Protein AF-A0A1I3Q097-F1 (afdb_monomer)

InterPro domains:
  IPR019545 DM13 domain [PF10517] (40-132)
  IPR019545 DM13 domain [PS51549] (34-133)

Organism: NCBI:txid390807

Nearest PDB structures (foldseek):
  4n3u-assembly1_A  TM=6.110E-01  e=4.330E-02  Candida albicans SC5314
  5kbm-assembly1_A  TM=6.119E-01  e=7.289E-02  Candida albicans SC5314

Structure (mmCIF, N/CA/C/O backbone):
data_AF-A0A1I3Q097-F1
#
_entry.id   AF-A0A1I3Q097-F1
#
loop_
_atom_site.group_PDB
_atom_site.id
_atom_site.type_symbol
_atom_site.label_atom_id
_atom_site.label_alt_id
_atom_site.label_comp_id
_atom_site.label_asym_id
_atom_site.label_entity_id
_atom_site.label_seq_id
_atom_site.pdbx_PDB_ins_code
_atom_site.Cartn_x
_atom_site.Cartn_y
_atom_site.Cartn_z
_atom_site.occupancy
_atom_site.B_iso_or_equiv
_atom_site.auth_seq_id
_atom_site.auth_comp_id
_atom_site.auth_asym_id
_atom_site.auth_atom_id
_atom_site.pdbx_PDB_model_num
ATOM 1 N N . MET A 1 1 ? -79.772 -47.573 -6.334 1.00 46.62 1 MET A N 1
ATOM 2 C CA . MET A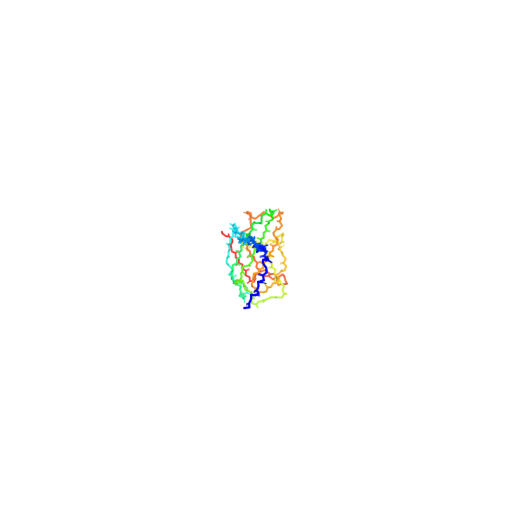 1 1 ? -78.713 -48.246 -5.559 1.00 46.62 1 MET A CA 1
ATOM 3 C C . MET A 1 1 ? -77.944 -47.164 -4.830 1.00 46.62 1 MET A C 1
ATOM 5 O O . MET A 1 1 ? -77.356 -46.309 -5.474 1.00 46.62 1 MET A O 1
ATOM 9 N N . ASN A 1 2 ? -78.108 -47.123 -3.513 1.00 45.91 2 ASN A N 1
ATOM 10 C CA . ASN A 1 2 ? -77.515 -46.141 -2.618 1.00 45.91 2 ASN A CA 1
ATOM 11 C C . ASN A 1 2 ? -76.115 -46.643 -2.249 1.00 45.91 2 ASN A C 1
ATOM 13 O O . ASN A 1 2 ? -76.014 -47.773 -1.774 1.00 45.91 2 ASN A O 1
ATOM 17 N N . ILE A 1 3 ? -75.063 -45.845 -2.429 1.00 54.41 3 ILE A N 1
ATOM 18 C CA . ILE A 1 3 ? -73.822 -46.070 -1.680 1.00 54.41 3 ILE A CA 1
ATOM 19 C C . ILE A 1 3 ? -73.231 -44.731 -1.262 1.00 54.41 3 ILE A C 1
ATOM 21 O O . ILE A 1 3 ? -72.786 -43.915 -2.062 1.00 54.41 3 ILE A O 1
ATOM 25 N N . ASN A 1 4 ? -73.353 -44.549 0.043 1.00 44.75 4 ASN A N 1
ATOM 26 C CA . ASN A 1 4 ? -72.855 -43.500 0.898 1.00 44.75 4 ASN A CA 1
ATOM 27 C C . ASN A 1 4 ? -71.369 -43.791 1.166 1.00 44.75 4 ASN A C 1
ATOM 29 O O . ASN A 1 4 ? -71.038 -44.943 1.448 1.00 44.75 4 ASN A O 1
ATOM 33 N N . PHE A 1 5 ? -70.500 -42.782 1.127 1.00 50.22 5 PHE A N 1
ATOM 34 C CA . PHE A 1 5 ? -69.157 -42.883 1.703 1.00 50.22 5 PHE A CA 1
ATOM 35 C C . PHE A 1 5 ? -68.926 -41.721 2.674 1.00 50.22 5 PHE A C 1
ATOM 37 O O . PHE A 1 5 ? -69.282 -40.585 2.353 1.00 50.22 5 PHE A O 1
ATOM 44 N N . PRO A 1 6 ? -68.389 -42.000 3.875 1.00 50.81 6 PRO A N 1
ATOM 45 C CA . PRO A 1 6 ? -68.363 -41.053 4.971 1.00 50.81 6 PRO A CA 1
ATOM 46 C C . PRO A 1 6 ? -67.148 -40.118 4.917 1.00 50.81 6 PRO A C 1
ATOM 48 O O . PRO A 1 6 ? -66.077 -40.456 4.425 1.00 50.81 6 PRO A O 1
ATOM 51 N N . THR A 1 7 ? -67.398 -38.932 5.463 1.00 52.81 7 THR A N 1
ATOM 52 C CA . THR A 1 7 ? -66.534 -38.011 6.214 1.00 52.81 7 THR A CA 1
ATOM 53 C C . THR A 1 7 ? -65.041 -38.316 6.395 1.00 52.81 7 THR A C 1
ATOM 55 O O . THR A 1 7 ? -64.658 -39.409 6.806 1.00 52.81 7 THR A O 1
ATOM 58 N N . SER A 1 8 ? -64.289 -37.207 6.347 1.00 54.31 8 SER A N 1
ATOM 59 C CA . SER A 1 8 ? -63.079 -36.884 7.125 1.00 54.31 8 SER A CA 1
ATOM 60 C C . SER A 1 8 ? -61.751 -36.995 6.387 1.00 54.31 8 SER A C 1
ATOM 62 O O . SER A 1 8 ? -61.178 -38.068 6.317 1.00 54.31 8 SER A O 1
ATOM 64 N N . PHE A 1 9 ? -61.197 -35.840 6.006 1.00 49.56 9 PHE A N 1
ATOM 65 C CA . PHE A 1 9 ? -59.796 -35.517 6.291 1.00 49.56 9 PHE A CA 1
ATOM 66 C C . PHE A 1 9 ? -59.691 -34.034 6.657 1.00 49.56 9 PHE A C 1
ATOM 68 O O . PHE A 1 9 ? -60.034 -33.145 5.880 1.00 49.56 9 PHE A O 1
ATOM 75 N N . ALA A 1 10 ? -59.292 -33.800 7.903 1.00 50.72 10 ALA A N 1
ATOM 76 C CA . ALA A 1 10 ? -59.074 -32.494 8.490 1.00 50.72 10 ALA A CA 1
ATOM 77 C C . ALA A 1 10 ? -57.698 -31.934 8.091 1.00 50.72 10 ALA A C 1
ATOM 79 O O . ALA A 1 10 ? -56.715 -32.665 8.039 1.00 50.72 10 ALA A O 1
ATOM 80 N N . ILE A 1 11 ? -57.696 -30.629 7.813 1.00 56.81 11 ILE A N 1
ATOM 81 C CA . ILE A 1 11 ? -56.750 -29.578 8.225 1.00 56.81 11 ILE A CA 1
ATOM 82 C C . ILE A 1 11 ? -55.307 -30.016 8.522 1.00 56.81 11 ILE A C 1
ATOM 84 O O . ILE A 1 11 ? -55.038 -30.723 9.489 1.00 56.81 11 ILE A O 1
ATOM 88 N N . GLY A 1 12 ? -54.366 -29.421 7.785 1.00 47.31 12 GLY A N 1
ATOM 89 C CA . GLY A 1 12 ? -52.961 -29.394 8.186 1.00 47.31 12 GLY A CA 1
ATOM 90 C C . GLY A 1 12 ? -52.016 -28.714 7.198 1.00 47.31 12 GLY A C 1
ATOM 91 O O . GLY A 1 12 ? -50.921 -29.219 6.987 1.00 47.31 12 GLY A O 1
ATOM 92 N N . ILE A 1 13 ? -52.405 -27.601 6.560 1.00 59.00 13 ILE A N 1
ATOM 93 C CA . ILE A 1 13 ? -51.430 -26.787 5.816 1.00 59.00 13 ILE A CA 1
ATOM 94 C C . ILE A 1 13 ? -50.689 -25.923 6.839 1.00 59.00 13 ILE A C 1
ATOM 96 O O . ILE A 1 13 ? -51.097 -24.807 7.151 1.00 59.00 13 ILE A O 1
ATOM 100 N N . SER A 1 14 ? -49.601 -26.459 7.385 1.00 53.91 14 SER A N 1
ATOM 101 C CA . SER A 1 14 ? -48.608 -25.660 8.097 1.00 53.91 14 SER A CA 1
ATOM 102 C C . SER A 1 14 ? -47.831 -24.844 7.069 1.00 53.91 14 SER A C 1
ATOM 104 O O . SER A 1 14 ? -46.853 -25.320 6.496 1.00 53.91 14 SER A O 1
ATOM 106 N N . VAL A 1 15 ? -48.269 -23.610 6.810 1.00 55.16 15 VAL A N 1
ATOM 107 C CA . VAL A 1 15 ? -47.430 -22.622 6.123 1.00 55.16 15 VAL A CA 1
ATOM 108 C C . VAL A 1 15 ? -46.394 -22.148 7.138 1.00 55.16 15 VAL A C 1
ATOM 110 O O . VAL A 1 15 ? -46.639 -21.230 7.916 1.00 55.16 15 VAL A O 1
ATOM 113 N N . ALA A 1 16 ? -45.241 -22.814 7.176 1.00 58.34 16 ALA A N 1
ATOM 114 C CA . ALA A 1 16 ? -44.075 -22.271 7.854 1.00 58.34 16 ALA A CA 1
ATOM 115 C C . ALA A 1 16 ? -43.598 -21.057 7.045 1.00 58.34 16 ALA A C 1
ATOM 117 O O . ALA A 1 16 ? -42.967 -21.193 5.999 1.00 58.34 16 ALA A O 1
ATOM 118 N N . PHE A 1 17 ? -43.958 -19.862 7.508 1.00 53.66 17 PHE A N 1
ATOM 119 C CA . PHE A 1 17 ? -43.425 -18.608 6.996 1.00 53.66 17 PHE A CA 1
ATOM 120 C C . PHE A 1 17 ? -41.965 -18.519 7.456 1.00 53.66 17 PHE A C 1
ATOM 122 O O . PHE A 1 17 ? -41.675 -18.111 8.579 1.00 53.66 17 PHE A O 1
ATOM 129 N N . VAL A 1 18 ? -41.035 -18.990 6.624 1.00 60.22 18 VAL A N 1
ATOM 130 C CA . VAL A 1 18 ? -39.605 -18.789 6.866 1.00 60.22 18 VAL A CA 1
ATOM 131 C C . VAL A 1 18 ? -39.339 -17.304 6.647 1.00 60.22 18 VAL A C 1
ATOM 133 O O . VAL A 1 18 ? -39.354 -16.819 5.518 1.00 60.22 18 VAL A O 1
ATOM 136 N N . ALA A 1 19 ? -39.156 -16.567 7.740 1.00 60.91 19 ALA A N 1
ATOM 137 C CA . ALA A 1 19 ? -38.698 -15.190 7.691 1.00 60.91 19 ALA A CA 1
ATOM 138 C C . ALA A 1 19 ? -37.287 -15.175 7.086 1.00 60.91 19 ALA A C 1
ATOM 140 O O . ALA A 1 19 ? -36.310 -15.518 7.750 1.00 60.91 19 ALA A O 1
ATOM 141 N N . ALA A 1 20 ? -37.183 -14.805 5.811 1.00 61.06 20 ALA A N 1
ATOM 142 C CA . ALA A 1 20 ? -35.917 -14.426 5.211 1.00 61.06 20 ALA A CA 1
ATOM 143 C C . ALA A 1 20 ? -35.471 -13.118 5.877 1.00 61.06 20 ALA A C 1
ATOM 145 O O . ALA A 1 20 ? -35.934 -12.035 5.519 1.00 61.06 20 ALA A O 1
ATOM 146 N N . ALA A 1 21 ? -34.615 -13.218 6.894 1.00 59.75 21 ALA A N 1
ATOM 147 C CA . ALA A 1 21 ? -33.889 -12.065 7.396 1.00 59.75 21 ALA A CA 1
ATOM 148 C C . ALA A 1 21 ? -32.997 -11.570 6.252 1.00 59.75 21 ALA A C 1
ATOM 150 O O . ALA A 1 21 ? -32.033 -12.233 5.871 1.00 59.75 21 ALA A O 1
ATOM 151 N N . ALA A 1 22 ? -33.369 -10.438 5.659 1.00 58.03 22 ALA A N 1
ATOM 152 C CA . ALA A 1 22 ? -32.530 -9.738 4.709 1.00 58.03 22 ALA A CA 1
ATOM 153 C C . ALA A 1 22 ? -31.212 -9.387 5.414 1.00 58.03 22 ALA A C 1
ATOM 155 O O . ALA A 1 22 ? -31.172 -8.505 6.272 1.00 58.03 22 ALA A O 1
ATOM 156 N N . LEU A 1 23 ? -30.142 -10.103 5.067 1.00 59.53 23 LEU A N 1
ATOM 157 C CA . LEU A 1 23 ? -28.771 -9.664 5.287 1.00 59.53 23 LEU A CA 1
ATOM 158 C C . LEU A 1 23 ? -28.574 -8.435 4.398 1.00 59.53 23 LEU A C 1
ATOM 160 O O . LEU A 1 23 ? -28.165 -8.543 3.245 1.00 59.53 23 LEU A O 1
ATOM 164 N N . LEU A 1 24 ? -28.961 -7.267 4.906 1.00 58.28 24 LEU A N 1
ATOM 165 C CA . LEU A 1 24 ? -28.518 -6.012 4.320 1.00 58.28 24 LEU A CA 1
ATOM 166 C C . LEU A 1 24 ? -26.984 -6.030 4.363 1.00 58.28 24 LEU A C 1
ATOM 168 O O . LEU A 1 24 ? -26.433 -6.429 5.395 1.00 58.28 24 LEU A O 1
ATOM 172 N N . PRO A 1 25 ? -26.279 -5.630 3.290 1.00 50.22 25 PRO A N 1
ATOM 173 C CA . PRO A 1 25 ? -24.856 -5.384 3.418 1.00 50.22 25 PRO A CA 1
ATOM 174 C C . PRO A 1 25 ? -24.713 -4.330 4.513 1.00 50.22 25 PRO A C 1
ATOM 176 O O . PRO A 1 25 ? -25.275 -3.237 4.403 1.00 50.22 25 PRO A O 1
ATOM 179 N N . ALA A 1 26 ? -24.031 -4.689 5.604 1.00 58.09 26 ALA A N 1
ATOM 180 C CA . ALA A 1 26 ? -23.524 -3.697 6.531 1.00 58.09 26 ALA A CA 1
ATOM 181 C C . ALA A 1 26 ? -22.766 -2.707 5.655 1.00 58.09 26 ALA A C 1
ATOM 183 O O . ALA A 1 26 ? -21.837 -3.097 4.947 1.00 58.09 26 ALA A O 1
ATOM 184 N N . GLN A 1 27 ? -23.263 -1.477 5.602 1.00 49.50 27 GLN A N 1
ATOM 185 C CA . GLN A 1 27 ? -22.632 -0.412 4.853 1.00 49.50 27 GLN A CA 1
ATOM 186 C C . GLN A 1 27 ? -21.316 -0.183 5.583 1.00 49.50 27 GLN A C 1
ATOM 188 O O . GLN A 1 27 ? -21.280 0.456 6.630 1.00 49.50 27 GLN A O 1
ATOM 193 N N . ALA A 1 28 ? -20.266 -0.854 5.117 1.00 53.84 28 ALA A N 1
ATOM 194 C CA . ALA A 1 28 ? -18.910 -0.558 5.503 1.00 53.84 28 ALA A CA 1
ATOM 195 C C . ALA A 1 28 ? -18.711 0.903 5.115 1.00 53.84 28 ALA A C 1
ATOM 197 O O . ALA A 1 28 ? -18.622 1.233 3.934 1.00 53.84 28 ALA A O 1
ATOM 198 N N . HIS A 1 29 ? -18.788 1.786 6.103 1.00 50.84 29 HIS A N 1
ATOM 199 C CA . HIS A 1 29 ? -18.423 3.170 5.905 1.00 50.84 29 HIS A CA 1
ATOM 200 C C . HIS A 1 29 ? -16.908 3.159 5.721 1.00 50.84 29 HIS A C 1
ATOM 202 O O . HIS A 1 29 ? -16.176 2.813 6.650 1.00 50.84 29 HIS A O 1
ATOM 208 N N . ALA A 1 30 ? -16.466 3.418 4.491 1.00 62.59 30 ALA A N 1
ATOM 209 C CA . ALA A 1 30 ? -15.086 3.786 4.247 1.00 62.59 30 ALA A CA 1
ATOM 210 C C . ALA A 1 30 ? -14.866 5.128 4.949 1.00 62.59 30 ALA A C 1
ATOM 212 O O . ALA A 1 30 ? -15.606 6.079 4.687 1.00 62.59 30 ALA A O 1
ATOM 213 N N . ASP A 1 31 ? -13.936 5.164 5.897 1.00 78.75 31 ASP A N 1
ATOM 214 C CA . ASP A 1 31 ? -13.588 6.397 6.602 1.00 78.75 31 ASP A CA 1
ATOM 215 C C . ASP A 1 31 ? -12.673 7.273 5.744 1.00 78.75 31 ASP A C 1
ATOM 217 O O . ASP A 1 31 ? -12.788 8.492 5.790 1.00 78.75 31 ASP A O 1
ATOM 221 N N . GLU A 1 32 ? -11.814 6.640 4.945 1.00 92.88 32 GLU A N 1
ATOM 222 C CA . GLU A 1 32 ? -10.855 7.273 4.040 1.00 92.88 32 GLU A CA 1
ATOM 223 C C . GLU A 1 32 ? -10.712 6.396 2.789 1.00 92.88 32 GLU A C 1
ATOM 225 O O . GLU A 1 32 ? -10.834 5.164 2.869 1.00 92.88 32 GLU A O 1
ATOM 230 N N . SER A 1 33 ? -10.484 7.005 1.624 1.00 96.69 33 SER A N 1
ATOM 231 C CA . SER A 1 33 ? -10.339 6.263 0.364 1.00 96.69 33 SER A CA 1
ATOM 232 C C . SER A 1 33 ? -9.403 6.928 -0.641 1.00 96.69 33 SER A C 1
ATOM 234 O O . SER A 1 33 ? -9.172 8.134 -0.596 1.00 96.69 33 SER A O 1
ATOM 236 N N . GLY A 1 34 ? -8.887 6.130 -1.574 1.00 98.00 34 GLY A N 1
ATOM 237 C CA . GLY A 1 34 ? -7.944 6.560 -2.599 1.00 98.00 34 GLY A CA 1
ATOM 238 C C . GLY A 1 34 ? -8.066 5.757 -3.890 1.00 98.00 34 GLY A C 1
ATOM 23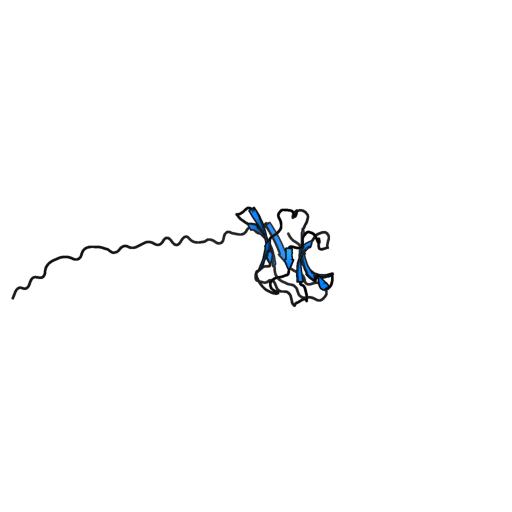9 O O . GLY A 1 34 ? -8.796 4.769 -3.981 1.00 98.00 34 GLY A O 1
ATOM 240 N N . THR A 1 35 ? -7.343 6.187 -4.921 1.00 98.50 35 THR A N 1
ATOM 241 C CA . THR A 1 35 ? -7.229 5.476 -6.203 1.00 98.50 35 THR A CA 1
ATOM 242 C C . THR A 1 35 ? -5.761 5.344 -6.567 1.00 98.50 35 THR A C 1
ATOM 244 O O . THR A 1 35 ? -5.018 6.321 -6.496 1.00 98.50 35 THR A O 1
ATOM 247 N N . PHE A 1 36 ? -5.344 4.145 -6.969 1.00 98.81 36 PHE A N 1
ATOM 248 C CA . PHE A 1 36 ? -3.947 3.895 -7.290 1.00 98.81 36 PHE A CA 1
ATOM 249 C C . PHE A 1 36 ? -3.500 4.595 -8.568 1.00 98.81 36 PHE A C 1
ATOM 251 O O . PHE A 1 36 ? -4.177 4.570 -9.598 1.00 98.81 36 PHE A O 1
ATOM 258 N N . THR A 1 37 ? -2.289 5.135 -8.494 1.00 98.69 37 THR A N 1
ATOM 259 C CA . THR A 1 37 ? -1.468 5.541 -9.629 1.00 98.69 37 THR A CA 1
ATOM 260 C C . THR A 1 37 ? -0.247 4.625 -9.698 1.00 98.69 37 THR A C 1
ATOM 262 O O . THR A 1 37 ? 0.393 4.356 -8.681 1.00 98.69 37 THR A O 1
ATOM 265 N N . GLY A 1 38 ? 0.077 4.128 -10.893 1.00 98.56 38 GLY A N 1
ATOM 266 C CA . GLY A 1 38 ? 1.272 3.315 -11.129 1.00 98.56 38 GLY A CA 1
ATOM 267 C C . GLY A 1 38 ? 2.576 4.089 -10.911 1.00 98.56 38 GLY A C 1
ATOM 268 O O . GLY A 1 38 ? 2.632 5.305 -11.106 1.00 98.56 38 GLY A O 1
ATOM 269 N N . ALA A 1 39 ? 3.632 3.380 -10.519 1.00 98.38 39 ALA A N 1
ATOM 270 C CA . ALA A 1 39 ? 4.956 3.937 -10.260 1.00 98.38 39 ALA A CA 1
ATOM 271 C C . ALA A 1 39 ? 6.059 2.981 -10.743 1.00 98.38 39 ALA A C 1
ATOM 273 O O . ALA A 1 39 ? 5.809 1.807 -10.988 1.00 98.38 39 ALA A O 1
ATOM 274 N N . SER A 1 40 ? 7.287 3.489 -10.895 1.00 97.88 40 SER A N 1
ATOM 275 C CA . SER A 1 40 ? 8.475 2.691 -11.261 1.00 97.88 40 SER A CA 1
ATOM 276 C C . SER A 1 40 ? 8.287 1.797 -12.499 1.00 97.88 40 SER A C 1
ATOM 278 O O . SER A 1 40 ? 8.695 0.641 -12.495 1.00 97.88 40 SER A O 1
ATOM 280 N N . ASP A 1 41 ? 7.657 2.335 -13.550 1.00 97.62 41 ASP A N 1
ATOM 281 C CA . ASP A 1 41 ? 7.319 1.631 -14.800 1.00 97.62 41 ASP A CA 1
ATOM 282 C C . ASP A 1 41 ? 6.320 0.460 -14.654 1.00 97.62 41 ASP A C 1
ATOM 284 O O . ASP A 1 41 ? 6.181 -0.346 -15.575 1.00 97.62 41 ASP A O 1
ATOM 288 N N . HIS A 1 42 ? 5.572 0.408 -13.547 1.00 98.25 42 HIS A N 1
ATOM 289 C CA . HIS A 1 42 ? 4.473 -0.533 -13.326 1.00 98.25 42 HIS A CA 1
ATOM 290 C C . HIS A 1 42 ? 3.096 0.117 -13.478 1.00 98.25 42 HIS A C 1
ATOM 292 O O . HIS A 1 42 ? 2.869 1.281 -13.131 1.00 98.25 42 HIS A O 1
ATOM 298 N N . VAL A 1 43 ? 2.143 -0.672 -13.967 1.00 98.62 43 VAL A N 1
ATOM 299 C CA . VAL A 1 43 ? 0.723 -0.327 -13.998 1.00 98.62 43 VAL A CA 1
ATOM 300 C C . VAL A 1 43 ? 0.051 -0.860 -12.738 1.00 98.62 43 VAL A C 1
ATOM 302 O O . VAL A 1 43 ? -0.115 -2.068 -12.571 1.00 98.62 43 VAL A O 1
ATOM 305 N N . THR A 1 44 ? -0.399 0.069 -11.895 1.00 98.75 44 THR A N 1
ATOM 306 C CA . THR A 1 44 ? -1.271 -0.203 -10.747 1.00 98.75 44 THR A CA 1
ATOM 307 C C . THR A 1 44 ? -2.517 0.671 -10.856 1.00 98.75 44 THR A C 1
ATOM 309 O O . THR A 1 44 ? -2.405 1.870 -11.114 1.00 98.75 44 THR A O 1
ATOM 312 N N . THR A 1 45 ? -3.701 0.080 -10.705 1.00 98.81 45 THR A N 1
ATOM 313 C CA . THR A 1 45 ? -5.000 0.761 -10.859 1.00 98.81 45 THR A CA 1
ATOM 314 C C . THR A 1 45 ? -6.027 0.250 -9.846 1.00 98.81 45 THR A C 1
ATOM 316 O O . THR A 1 45 ? -5.786 -0.751 -9.170 1.00 98.81 45 THR A O 1
ATOM 319 N N . GLY A 1 46 ? -7.176 0.927 -9.771 1.00 98.62 46 GLY A N 1
ATOM 320 C CA . GLY A 1 46 ? -8.309 0.578 -8.910 1.00 98.62 46 GLY A CA 1
ATOM 321 C C . GLY A 1 46 ? -8.326 1.335 -7.584 1.00 98.62 46 GLY A C 1
ATOM 322 O O . GLY A 1 46 ? -7.456 2.171 -7.318 1.00 98.62 46 GLY A O 1
ATOM 323 N N . GLY A 1 47 ? -9.354 1.073 -6.780 1.00 98.38 47 GLY A N 1
ATOM 324 C CA . GLY A 1 47 ? -9.591 1.769 -5.517 1.00 98.38 47 GLY A CA 1
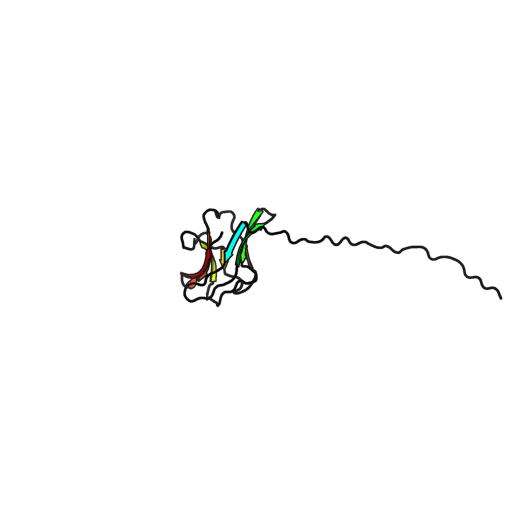ATOM 325 C C . GLY A 1 47 ? -8.957 1.110 -4.291 1.00 98.38 47 GLY A C 1
ATOM 326 O O . GLY A 1 47 ? -8.639 -0.084 -4.276 1.00 98.38 47 GLY A O 1
ATOM 327 N N . VAL A 1 48 ? -8.797 1.907 -3.237 1.00 98.62 48 VAL A N 1
ATOM 328 C CA . VAL A 1 48 ? -8.479 1.449 -1.881 1.00 98.62 48 VAL A CA 1
ATOM 329 C C . VAL A 1 48 ? -9.302 2.225 -0.861 1.00 98.62 48 VAL A C 1
ATOM 331 O O . VAL A 1 48 ? -9.566 3.413 -1.037 1.00 98.62 48 VAL A O 1
ATOM 334 N N . SER A 1 49 ? -9.703 1.565 0.222 1.00 97.69 49 SER A N 1
ATOM 335 C CA . SER A 1 49 ? -10.446 2.183 1.316 1.00 97.69 49 SER A CA 1
ATOM 336 C C . SER A 1 49 ? -10.028 1.664 2.688 1.00 97.69 49 SER A C 1
ATOM 338 O O . SER A 1 49 ? -9.643 0.506 2.850 1.00 97.69 49 SER A O 1
ATOM 340 N N . ILE A 1 50 ? -10.144 2.522 3.699 1.00 97.00 50 ILE A N 1
ATOM 341 C CA . ILE A 1 50 ? -10.037 2.152 5.109 1.00 97.00 50 ILE A CA 1
ATOM 342 C C . ILE A 1 50 ? -11.441 1.942 5.667 1.00 97.00 50 ILE A C 1
ATOM 344 O O . ILE A 1 50 ? -12.275 2.843 5.652 1.00 97.00 50 ILE A O 1
ATOM 348 N N . VAL A 1 51 ? -11.706 0.749 6.194 1.00 95.88 51 VAL A N 1
ATOM 349 C CA . VAL A 1 51 ? -13.017 0.337 6.701 1.00 95.88 51 VAL A CA 1
ATOM 350 C C . VAL A 1 51 ? -12.927 -0.033 8.176 1.00 95.88 51 VAL A C 1
ATOM 352 O O . VAL A 1 51 ? -12.210 -0.963 8.560 1.00 95.88 51 VAL A O 1
ATOM 355 N N . LYS A 1 52 ? -13.738 0.620 9.014 1.00 93.44 52 LYS A N 1
ATOM 356 C CA . LYS A 1 52 ? -13.969 0.179 10.396 1.00 93.44 52 LYS A CA 1
ATOM 357 C C . LYS A 1 52 ? -14.964 -0.973 10.440 1.00 93.44 52 LYS A C 1
ATOM 359 O O . LYS A 1 52 ? -16.065 -0.919 9.894 1.00 93.44 52 LYS A O 1
ATOM 364 N N . THR A 1 53 ? -14.588 -2.027 11.149 1.00 91.94 53 THR A N 1
ATOM 365 C CA . THR A 1 53 ? -15.439 -3.197 11.364 1.00 91.94 53 THR A CA 1
ATOM 366 C C . THR A 1 53 ? -16.372 -2.983 12.563 1.00 91.94 53 THR A C 1
ATOM 368 O O . THR A 1 53 ? -15.993 -2.322 13.534 1.00 91.94 53 THR A O 1
ATOM 371 N N . PRO A 1 54 ? -17.558 -3.619 12.587 1.00 89.12 54 PRO A N 1
ATOM 372 C CA . PRO A 1 54 ? -18.458 -3.567 13.745 1.00 89.12 54 PRO A CA 1
ATOM 373 C C . PRO A 1 54 ? -17.849 -4.118 15.044 1.00 89.12 54 PRO A C 1
ATOM 375 O O . PRO A 1 54 ? -18.322 -3.801 16.131 1.00 89.12 54 PRO A O 1
ATOM 378 N N . ALA A 1 55 ? -16.809 -4.952 14.938 1.00 89.81 55 ALA A N 1
ATOM 379 C CA . ALA A 1 55 ? -16.077 -5.510 16.072 1.00 89.81 55 ALA A CA 1
ATOM 380 C C . ALA A 1 55 ? -14.981 -4.568 16.617 1.00 89.81 55 ALA A C 1
ATOM 382 O O . ALA A 1 55 ? -14.286 -4.937 17.561 1.00 89.81 55 ALA A O 1
ATOM 383 N N . GLY A 1 56 ? -14.814 -3.373 16.037 1.00 89.62 56 GLY A N 1
ATOM 384 C CA . GLY A 1 56 ? -13.838 -2.369 16.471 1.00 89.62 56 GLY A CA 1
ATOM 385 C C . GLY A 1 56 ? -12.436 -2.515 15.869 1.00 89.62 56 GLY A C 1
ATOM 386 O O . GLY A 1 56 ? -11.543 -1.772 16.256 1.00 89.62 56 GLY A O 1
ATOM 387 N N . GLY A 1 57 ? -12.227 -3.452 14.940 1.00 94.06 57 GLY A N 1
ATOM 388 C CA . GLY A 1 57 ? -10.999 -3.536 14.140 1.00 94.06 57 GLY A CA 1
ATOM 389 C C . GLY A 1 57 ? -11.060 -2.669 12.881 1.00 94.06 57 GLY A C 1
ATOM 390 O O . GLY A 1 57 ? -12.152 -2.282 12.461 1.00 94.06 57 GLY A O 1
ATOM 391 N N . THR A 1 58 ? -9.910 -2.445 12.250 1.00 96.44 58 THR A N 1
ATOM 392 C CA . THR A 1 58 ? -9.786 -1.679 11.003 1.00 96.44 58 THR A CA 1
ATOM 393 C C . THR A 1 58 ? -9.207 -2.554 9.896 1.00 96.44 58 THR A C 1
ATOM 395 O O . THR A 1 58 ? -8.304 -3.358 10.138 1.00 96.44 58 THR A O 1
ATOM 398 N N . LEU A 1 59 ? -9.743 -2.406 8.688 1.00 97.62 59 LEU A N 1
ATOM 399 C CA . LEU A 1 59 ? -9.271 -3.075 7.483 1.00 97.62 59 LEU A CA 1
ATOM 400 C C . LEU A 1 59 ? -8.862 -2.041 6.439 1.00 97.62 59 LEU A C 1
ATOM 402 O O . LEU A 1 59 ? -9.559 -1.048 6.262 1.00 97.62 59 LEU A O 1
ATOM 406 N N . LEU A 1 60 ? -7.786 -2.322 5.714 1.00 98.12 60 LEU A N 1
ATOM 407 C CA . LEU A 1 60 ? -7.503 -1.704 4.426 1.00 98.12 60 LEU A CA 1
ATOM 408 C C . LEU A 1 60 ? -8.022 -2.643 3.344 1.00 98.12 60 LEU A C 1
ATOM 410 O O . LEU A 1 60 ? -7.667 -3.821 3.321 1.00 98.12 60 LEU A O 1
ATOM 414 N N . VAL A 1 61 ? -8.884 -2.146 2.471 1.00 98.44 61 VAL A N 1
ATOM 415 C CA . VAL A 1 61 ? -9.552 -2.923 1.430 1.00 98.44 61 VAL A CA 1
ATOM 416 C C . VAL A 1 61 ? -9.112 -2.392 0.077 1.00 98.44 61 VAL A C 1
ATOM 418 O O . VAL A 1 61 ? -9.333 -1.223 -0.214 1.00 98.44 61 VAL A O 1
ATOM 421 N N . LEU A 1 62 ? -8.500 -3.243 -0.744 1.00 98.75 62 LEU A N 1
ATOM 422 C CA . LEU A 1 62 ? -8.325 -2.964 -2.169 1.00 98.75 62 LEU A CA 1
ATOM 423 C C . LEU A 1 62 ? -9.620 -3.358 -2.878 1.00 98.75 62 LEU A C 1
ATOM 425 O O . LEU A 1 62 ? -10.142 -4.450 -2.627 1.00 98.75 62 LEU A O 1
ATOM 429 N N . ASP A 1 63 ? -10.132 -2.483 -3.734 1.00 98.38 63 ASP A N 1
ATOM 430 C CA . ASP A 1 63 ? -11.446 -2.632 -4.351 1.00 98.38 63 ASP A CA 1
ATOM 431 C C . ASP A 1 63 ? -11.478 -3.727 -5.429 1.00 98.38 63 ASP A C 1
ATOM 433 O O . ASP A 1 63 ? -10.467 -4.289 -5.853 1.00 98.38 63 ASP A O 1
ATOM 437 N N . ALA A 1 64 ? -12.684 -4.073 -5.882 1.00 98.38 64 ALA A N 1
ATOM 438 C CA . ALA A 1 64 ? -12.885 -5.139 -6.864 1.00 98.38 64 ALA A CA 1
ATOM 439 C C . ALA A 1 64 ? -12.229 -4.864 -8.231 1.00 98.38 64 ALA A C 1
ATOM 441 O O . ALA A 1 64 ? -12.024 -5.804 -8.998 1.00 98.38 64 ALA A O 1
ATOM 442 N N . ASP A 1 65 ? -11.924 -3.603 -8.534 1.00 98.44 65 ASP A N 1
ATOM 443 C CA . ASP A 1 65 ? -11.241 -3.154 -9.746 1.00 98.44 65 ASP A CA 1
ATOM 444 C C . ASP A 1 65 ? -9.723 -2.986 -9.566 1.00 98.44 65 ASP A C 1
ATOM 446 O O . ASP A 1 65 ? -9.047 -2.587 -10.514 1.00 98.44 65 ASP A O 1
ATOM 450 N N . PHE A 1 66 ? -9.176 -3.322 -8.390 1.00 98.81 66 PHE A N 1
ATOM 451 C CA . PHE A 1 66 ? -7.736 -3.316 -8.156 1.00 98.81 66 PHE A CA 1
ATOM 452 C C . PHE A 1 66 ? -7.000 -4.204 -9.164 1.00 98.81 66 PHE A C 1
ATOM 454 O O . PHE A 1 66 ? -7.408 -5.342 -9.425 1.00 98.81 66 PHE A O 1
ATOM 461 N N . SER A 1 67 ? -5.885 -3.703 -9.695 1.00 98.81 67 SER A N 1
ATOM 462 C CA . SER A 1 67 ? -5.004 -4.452 -10.589 1.00 98.81 67 SER A CA 1
ATOM 463 C C . SER A 1 67 ? -3.560 -3.970 -10.483 1.00 98.81 67 SER A C 1
ATOM 465 O O . SER A 1 67 ? -3.312 -2.765 -10.456 1.00 98.81 67 SER A O 1
ATOM 467 N N . LEU A 1 68 ? -2.629 -4.923 -10.479 1.00 98.88 68 LEU A N 1
ATOM 468 C CA . LEU A 1 68 ? -1.185 -4.758 -10.614 1.00 98.88 68 LEU A CA 1
ATOM 469 C C . LEU A 1 68 ? -0.694 -5.653 -11.764 1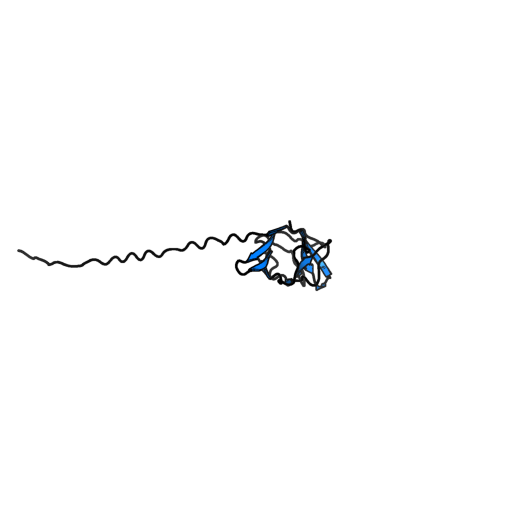.00 98.88 68 LEU A C 1
ATOM 471 O O . LEU A 1 68 ? -1.068 -6.826 -11.851 1.00 98.88 68 LEU A O 1
ATOM 475 N N . ASP A 1 69 ? 0.179 -5.128 -12.621 1.00 98.56 69 ASP A N 1
AT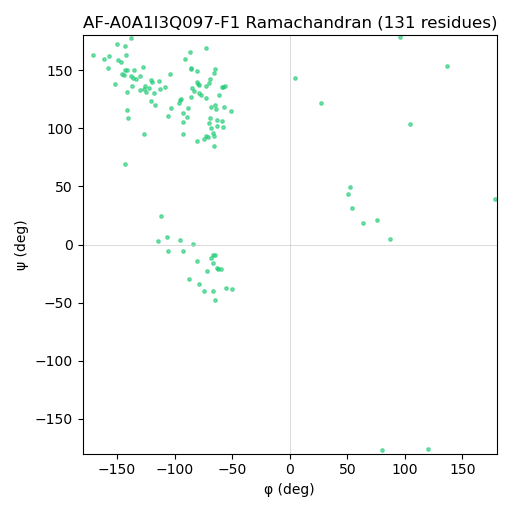OM 476 C CA . ASP A 1 69 ? 0.746 -5.860 -13.763 1.00 98.56 69 ASP A CA 1
ATOM 477 C C . ASP A 1 69 ? 1.766 -6.958 -13.392 1.00 98.56 69 ASP A C 1
ATOM 479 O O . ASP A 1 69 ? 1.932 -7.923 -14.142 1.00 98.56 69 ASP A O 1
ATOM 483 N N . GLY A 1 70 ? 2.389 -6.863 -12.217 1.00 98.06 70 GLY A N 1
ATOM 484 C CA . GLY A 1 70 ? 3.137 -7.934 -11.558 1.00 98.06 70 GLY A CA 1
ATOM 485 C C . GLY A 1 70 ? 4.468 -7.476 -10.963 1.00 98.06 70 GLY A C 1
ATOM 486 O O . GLY A 1 70 ? 5.092 -6.540 -11.444 1.00 98.06 70 GLY A O 1
ATOM 487 N N . ALA A 1 71 ? 4.935 -8.173 -9.926 1.00 97.62 71 ALA A N 1
ATOM 488 C CA . ALA A 1 71 ? 6.251 -7.968 -9.318 1.00 97.62 71 ALA A CA 1
ATOM 489 C C . ALA A 1 71 ? 6.710 -9.237 -8.573 1.00 97.62 71 ALA A C 1
ATOM 491 O O . ALA A 1 71 ? 5.866 -10.087 -8.275 1.00 97.62 71 ALA A O 1
ATOM 492 N N . PRO A 1 72 ? 8.012 -9.392 -8.259 1.00 97.88 72 PRO A N 1
ATOM 493 C CA . PRO A 1 72 ? 8.505 -10.566 -7.535 1.00 97.88 72 PRO A CA 1
ATOM 494 C C . PRO A 1 72 ? 8.014 -10.675 -6.089 1.00 97.88 72 PRO A C 1
ATOM 496 O O . PRO A 1 72 ? 7.692 -11.778 -5.656 1.00 97.88 72 PRO A O 1
ATOM 499 N N . ASP A 1 73 ? 7.951 -9.553 -5.363 1.00 98.38 73 ASP A N 1
ATOM 500 C CA . ASP A 1 73 ? 7.531 -9.521 -3.954 1.00 98.38 73 ASP A CA 1
ATOM 501 C C . ASP A 1 73 ? 6.705 -8.260 -3.618 1.00 98.38 73 ASP A C 1
ATOM 503 O O . ASP A 1 73 ? 7.195 -7.344 -2.952 1.00 98.38 73 ASP A O 1
ATOM 507 N N . PRO A 1 74 ? 5.471 -8.144 -4.149 1.00 98.62 74 PRO A N 1
ATOM 508 C CA . PRO A 1 74 ? 4.586 -7.022 -3.863 1.00 98.62 74 PRO A CA 1
ATOM 509 C C . PRO A 1 74 ? 4.005 -7.099 -2.443 1.00 98.62 74 PRO A C 1
ATOM 511 O O . PRO A 1 74 ? 3.512 -8.139 -2.004 1.00 98.62 74 PRO A O 1
ATOM 514 N N . ARG A 1 75 ? 3.989 -5.963 -1.749 1.00 98.75 75 ARG A N 1
ATOM 515 C CA . ARG A 1 75 ? 3.517 -5.764 -0.374 1.00 98.75 75 ARG A CA 1
ATOM 516 C C . ARG A 1 75 ? 2.509 -4.624 -0.322 1.00 98.75 75 ARG A C 1
ATOM 518 O O . ARG A 1 75 ? 2.580 -3.707 -1.136 1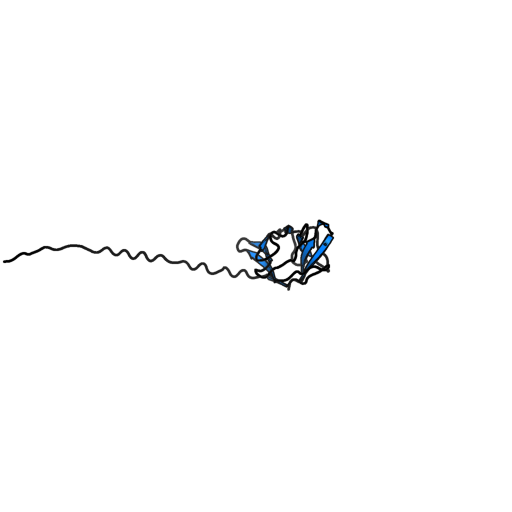.00 98.75 75 ARG A O 1
ATOM 525 N N . VAL A 1 76 ? 1.604 -4.664 0.649 1.00 98.81 76 VAL A N 1
ATOM 526 C CA . VAL A 1 76 ? 0.701 -3.549 0.957 1.00 98.81 76 VAL A CA 1
ATOM 527 C C . VAL A 1 76 ? 1.218 -2.851 2.203 1.00 98.81 76 VAL A C 1
ATOM 529 O O . VAL A 1 76 ? 1.292 -3.462 3.267 1.00 98.81 76 VAL A O 1
ATOM 532 N N . ILE A 1 77 ? 1.585 -1.581 2.075 1.00 98.62 77 ILE A N 1
ATOM 533 C CA . ILE A 1 77 ? 2.219 -0.813 3.148 1.00 98.62 77 ILE A CA 1
ATOM 534 C C . ILE A 1 77 ? 1.619 0.588 3.212 1.00 98.62 77 ILE A C 1
ATOM 536 O O . ILE A 1 77 ? 1.380 1.215 2.182 1.00 98.62 77 ILE A O 1
ATOM 540 N N . LEU A 1 78 ? 1.339 1.064 4.422 1.00 98.44 78 LEU A N 1
ATOM 541 C CA . LEU A 1 78 ? 0.917 2.446 4.636 1.00 98.44 78 LEU A CA 1
ATOM 542 C C . LEU A 1 78 ? 2.136 3.371 4.647 1.00 98.44 78 LEU A C 1
ATOM 544 O O . LEU A 1 78 ? 3.233 2.983 5.058 1.00 98.44 78 LEU A O 1
ATOM 548 N N . GLY A 1 79 ? 1.936 4.603 4.206 1.00 97.94 79 GLY A N 1
ATOM 549 C CA . GLY A 1 79 ? 2.970 5.615 4.092 1.00 97.94 79 GLY A CA 1
ATOM 550 C C . GLY A 1 79 ? 2.504 6.983 4.560 1.00 97.94 79 GLY A C 1
ATOM 551 O O . GLY A 1 79 ? 1.368 7.153 5.003 1.00 97.94 79 GLY A O 1
ATOM 552 N N . ARG A 1 80 ? 3.444 7.920 4.508 1.00 97.25 80 ARG A N 1
ATOM 553 C CA . ARG A 1 80 ? 3.246 9.348 4.744 1.00 97.25 80 ARG A CA 1
ATOM 554 C C . ARG A 1 80 ? 4.410 10.125 4.152 1.00 97.25 80 ARG A C 1
ATOM 556 O O . ARG A 1 80 ? 5.519 9.593 4.048 1.00 97.25 80 ARG A O 1
ATOM 563 N N . ASP A 1 81 ? 4.200 11.414 3.909 1.00 96.00 81 ASP A N 1
ATOM 564 C CA . ASP A 1 81 ? 5.240 12.332 3.429 1.00 96.00 81 ASP A CA 1
ATOM 565 C C . ASP A 1 81 ? 5.938 11.830 2.139 1.00 96.00 81 ASP A C 1
ATOM 567 O O . ASP A 1 81 ? 7.129 12.084 1.920 1.00 96.00 81 ASP A O 1
ATOM 571 N N . GLY A 1 82 ? 5.213 11.108 1.277 1.00 96.25 82 GLY A N 1
ATOM 572 C CA . GLY A 1 82 ? 5.712 10.546 0.026 1.00 96.25 82 GLY A CA 1
ATOM 573 C C . GLY A 1 82 ? 6.593 9.304 0.183 1.00 96.25 82 GLY A C 1
ATOM 574 O O . GLY A 1 82 ? 7.393 9.017 -0.717 1.00 96.25 82 GLY A O 1
ATOM 575 N N . ALA A 1 83 ? 6.501 8.584 1.305 1.00 96.69 83 ALA A N 1
ATOM 576 C CA . ALA A 1 83 ? 7.293 7.385 1.558 1.00 96.69 83 ALA A CA 1
ATOM 577 C C . ALA A 1 83 ? 6.528 6.304 2.345 1.00 96.69 83 ALA A C 1
ATOM 579 O O . ALA A 1 83 ? 5.763 6.619 3.261 1.00 96.69 83 ALA A O 1
ATOM 580 N N . PRO A 1 84 ? 6.785 5.008 2.069 1.00 97.25 84 PRO A N 1
ATOM 581 C CA . PRO A 1 84 ? 6.263 3.931 2.900 1.00 97.25 84 PRO A CA 1
ATOM 582 C C . PRO A 1 84 ? 6.874 3.983 4.306 1.00 97.25 84 PRO A C 1
ATOM 584 O O . PRO A 1 84 ? 8.036 4.352 4.492 1.00 97.25 84 PRO A O 1
ATOM 587 N N . VAL A 1 85 ? 6.097 3.579 5.308 1.00 98.06 85 VAL A N 1
ATOM 588 C CA . VAL A 1 85 ? 6.560 3.451 6.692 1.00 98.06 85 VAL A CA 1
ATOM 589 C C . VAL A 1 85 ? 6.717 1.970 7.013 1.00 98.06 85 VAL A C 1
ATOM 591 O O . VAL A 1 85 ? 5.720 1.280 7.177 1.00 98.06 85 VAL A O 1
ATOM 594 N N . ASP A 1 86 ? 7.952 1.486 7.178 1.00 96.00 86 ASP A N 1
ATOM 595 C CA . ASP A 1 86 ? 8.265 0.059 7.411 1.00 96.00 86 ASP A CA 1
ATOM 596 C C . ASP A 1 86 ? 7.433 -0.589 8.532 1.00 96.00 86 ASP A C 1
ATOM 598 O O . ASP A 1 86 ? 7.001 -1.735 8.440 1.00 96.00 86 ASP A O 1
ATOM 602 N N . ALA A 1 87 ? 7.170 0.155 9.611 1.00 96.56 87 ALA A N 1
ATOM 603 C CA . ALA A 1 87 ? 6.369 -0.328 10.738 1.00 96.56 87 ALA A CA 1
ATOM 604 C C . ALA A 1 87 ? 4.876 -0.526 10.401 1.00 96.56 87 ALA A C 1
ATOM 606 O O . ALA A 1 87 ? 4.146 -1.103 11.206 1.00 96.56 87 ALA A O 1
ATOM 607 N N . ALA A 1 88 ? 4.431 -0.029 9.249 1.00 97.62 88 ALA A N 1
ATOM 608 C CA . ALA A 1 88 ? 3.061 -0.047 8.760 1.00 97.62 88 ALA A CA 1
ATOM 609 C C . ALA A 1 88 ? 2.878 -0.967 7.534 1.00 97.62 88 ALA A C 1
ATOM 611 O O . ALA A 1 88 ? 1.946 -0.797 6.746 1.00 97.62 88 ALA A O 1
ATOM 612 N N . ASP A 1 89 ? 3.761 -1.958 7.387 1.00 98.31 89 ASP A N 1
ATOM 613 C CA . ASP A 1 89 ? 3.626 -3.071 6.448 1.00 98.31 89 ASP A CA 1
ATOM 614 C C . ASP A 1 89 ? 2.476 -3.996 6.876 1.00 98.31 89 ASP A C 1
ATOM 616 O O . ASP A 1 89 ? 2.485 -4.580 7.964 1.00 98.31 89 ASP A O 1
ATOM 620 N N . LEU A 1 90 ? 1.465 -4.119 6.017 1.00 98.50 90 LEU A N 1
ATOM 621 C CA . LEU A 1 90 ? 0.272 -4.926 6.272 1.00 98.50 90 LEU A CA 1
ATOM 622 C C . LEU A 1 90 ? 0.399 -6.358 5.731 1.00 98.50 90 LEU A C 1
ATOM 624 O O . LEU A 1 90 ? -0.479 -7.191 5.978 1.00 98.50 90 LEU A O 1
ATOM 628 N N . GLY A 1 91 ? 1.484 -6.662 5.016 1.00 98.50 91 GLY A N 1
ATOM 629 C CA . GLY A 1 91 ? 1.801 -7.987 4.502 1.00 98.50 91 GLY A CA 1
ATOM 630 C C . GLY A 1 91 ? 1.931 -8.058 2.983 1.00 98.50 91 GLY A C 1
ATOM 631 O O . GLY A 1 91 ? 1.905 -7.062 2.261 1.00 98.50 91 GLY A O 1
ATOM 632 N N . ALA A 1 92 ? 2.131 -9.281 2.494 1.00 98.62 92 ALA A N 1
ATOM 633 C CA . ALA A 1 92 ? 2.264 -9.560 1.069 1.00 98.62 92 ALA A CA 1
ATOM 634 C C . ALA A 1 92 ? 0.941 -9.362 0.324 1.00 98.62 92 ALA A C 1
ATOM 636 O O . ALA A 1 92 ? -0.125 -9.739 0.820 1.00 98.62 92 ALA A O 1
ATOM 637 N N . LEU A 1 93 ? 1.026 -8.828 -0.894 1.00 98.62 93 LEU A N 1
ATOM 638 C CA . LEU A 1 93 ? -0.116 -8.699 -1.781 1.00 98.62 93 LEU A CA 1
ATOM 639 C C . LEU A 1 93 ? -0.624 -10.100 -2.146 1.00 98.62 93 LEU A C 1
ATOM 641 O O . LEU A 1 93 ? 0.076 -10.898 -2.767 1.00 98.62 93 LEU A O 1
ATOM 645 N N . THR A 1 94 ? -1.855 -10.408 -1.745 1.00 98.38 94 THR A N 1
ATOM 646 C CA . THR A 1 94 ? -2.406 -11.766 -1.855 1.00 98.38 94 THR A CA 1
ATOM 647 C C . THR A 1 94 ? -2.777 -12.114 -3.292 1.00 98.38 94 THR A C 1
ATOM 649 O O . THR A 1 94 ? -2.560 -13.241 -3.733 1.00 98.38 94 THR A O 1
ATOM 652 N N . ASN A 1 95 ? -3.344 -11.157 -4.031 1.00 98.44 95 ASN A N 1
ATOM 653 C CA . ASN A 1 95 ? -3.689 -11.325 -5.438 1.00 98.44 95 ASN A CA 1
ATOM 654 C C . ASN A 1 95 ? -3.280 -10.084 -6.229 1.00 98.44 95 ASN A C 1
ATOM 656 O O . ASN A 1 9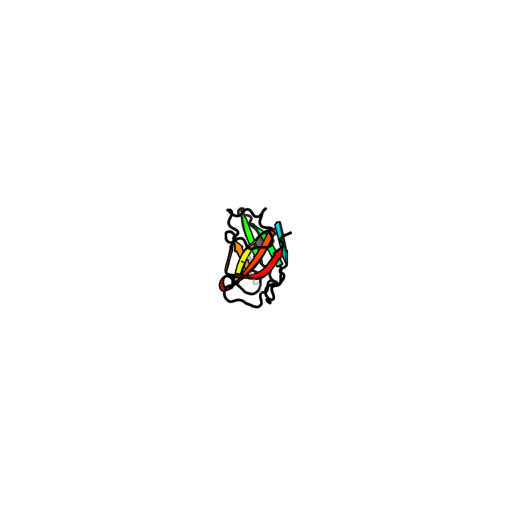5 ? -3.473 -8.960 -5.776 1.00 98.44 95 ASN A O 1
ATOM 660 N N . LEU A 1 96 ? -2.809 -10.279 -7.462 1.00 98.56 96 LEU A N 1
ATOM 661 C CA . LEU A 1 96 ? -2.516 -9.163 -8.370 1.00 98.56 96 LEU A CA 1
ATOM 662 C C . LEU A 1 96 ? -3.774 -8.403 -8.811 1.00 98.56 96 LEU A C 1
ATOM 664 O O . LEU A 1 96 ? -3.662 -7.322 -9.368 1.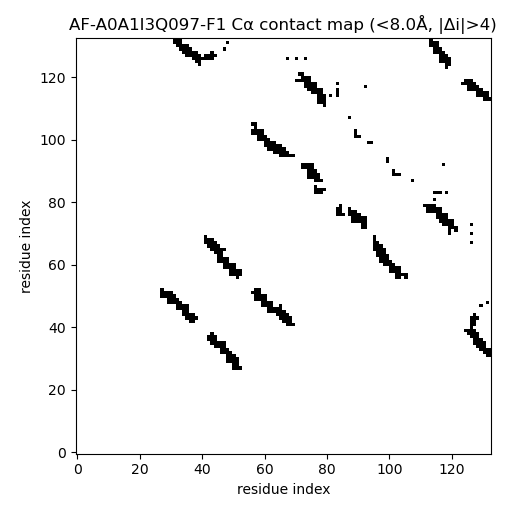00 98.56 96 LEU A O 1
ATOM 668 N N . ASN A 1 97 ? -4.965 -8.975 -8.618 1.00 98.75 97 ASN A N 1
ATOM 669 C CA . ASN A 1 97 ? -6.216 -8.391 -9.082 1.00 98.75 97 ASN A CA 1
ATOM 670 C C . ASN A 1 97 ? -7.347 -8.630 -8.085 1.00 98.75 97 ASN A C 1
ATOM 672 O O . ASN A 1 97 ? -7.408 -9.683 -7.442 1.00 98.75 97 ASN A O 1
ATOM 676 N N . GLY A 1 98 ? -8.288 -7.694 -8.071 1.00 98.38 98 GLY A N 1
ATOM 677 C CA . GLY A 1 98 ? -9.571 -7.816 -7.403 1.00 98.38 98 GLY A CA 1
ATOM 678 C C . GLY A 1 98 ? -9.544 -7.566 -5.900 1.00 98.38 98 GLY A C 1
ATOM 679 O O . GLY A 1 98 ? -8.516 -7.244 -5.297 1.00 98.38 98 GLY A O 1
ATOM 680 N N . LEU A 1 99 ? -10.732 -7.757 -5.321 1.00 98.50 99 LEU A N 1
ATOM 681 C CA . LEU A 1 99 ? -11.047 -7.442 -3.934 1.00 98.50 99 LEU A CA 1
ATOM 682 C C . LEU A 1 99 ? -10.186 -8.252 -2.962 1.00 98.50 99 LEU A C 1
ATOM 684 O O . LEU A 1 99 ? -10.154 -9.484 -3.011 1.00 98.50 99 LEU A O 1
ATOM 688 N N . GLN A 1 100 ? -9.563 -7.555 -2.021 1.00 98.50 100 GLN A N 1
ATOM 689 C CA . GLN A 1 100 ? -8.763 -8.155 -0.958 1.00 98.50 100 GLN A CA 1
ATOM 690 C C . GLN A 1 100 ? -8.650 -7.190 0.218 1.00 98.50 100 GLN A C 1
ATOM 692 O O . GLN A 1 100 ? -8.740 -5.978 0.046 1.00 98.50 100 GLN A O 1
ATOM 697 N N . ALA A 1 101 ? -8.485 -7.732 1.421 1.00 98.25 101 ALA A N 1
ATOM 698 C CA . ALA A 1 101 ? -8.490 -6.947 2.645 1.00 98.25 101 ALA A CA 1
ATOM 699 C C . ALA A 1 101 ? -7.322 -7.327 3.553 1.00 98.25 101 ALA A C 1
ATOM 701 O O . ALA A 1 101 ? -6.993 -8.505 3.701 1.00 98.25 101 ALA A O 1
ATOM 702 N N . TYR A 1 102 ? -6.760 -6.314 4.197 1.00 98.44 102 TYR A N 1
ATOM 703 C CA . TYR A 1 102 ? -5.612 -6.392 5.083 1.00 98.44 102 TYR A CA 1
ATOM 704 C C . TYR A 1 102 ? -5.996 -5.854 6.451 1.00 98.44 102 TYR A C 1
ATOM 706 O O . TYR A 1 102 ? -6.649 -4.816 6.563 1.00 98.44 102 TYR A O 1
ATOM 714 N N . VAL A 1 103 ? -5.607 -6.564 7.506 1.00 97.88 103 VAL A N 1
ATOM 715 C CA . VAL A 1 103 ? -5.832 -6.087 8.872 1.00 97.88 103 VAL A CA 1
ATOM 716 C C . VAL A 1 103 ? -4.876 -4.940 9.141 1.00 97.88 103 VAL A C 1
ATOM 718 O O . VAL A 1 103 ? -3.668 -5.114 9.016 1.00 97.88 103 VAL A O 1
ATOM 721 N N . VAL A 1 104 ? -5.414 -3.799 9.564 1.00 97.44 104 VAL A N 1
ATOM 722 C CA . VAL A 1 104 ? -4.606 -2.693 10.074 1.00 97.44 104 VAL A CA 1
ATOM 723 C C . VAL A 1 104 ? -4.413 -2.906 11.577 1.00 97.44 104 VAL A C 1
ATOM 725 O O . VAL A 1 104 ? -5.400 -2.925 12.323 1.00 97.44 104 VAL A O 1
ATOM 728 N N . PRO A 1 105 ? -3.172 -3.092 12.060 1.00 95.75 105 PRO A N 1
ATOM 729 C CA . PRO A 1 105 ? -2.908 -3.223 13.486 1.00 95.75 105 PRO A CA 1
ATOM 730 C C . PRO A 1 105 ? -3.383 -1.995 14.270 1.00 95.75 105 PRO A C 1
ATOM 732 O O . PRO A 1 105 ? -3.078 -0.862 13.912 1.00 95.75 105 PRO A O 1
ATOM 735 N N . ALA A 1 106 ? -4.045 -2.215 15.409 1.00 93.69 106 ALA A N 1
ATOM 736 C CA . ALA A 1 106 ? -4.531 -1.135 16.279 1.00 93.69 106 ALA A CA 1
ATOM 737 C C . ALA A 1 106 ? -3.410 -0.283 16.914 1.00 93.69 106 ALA A C 1
ATOM 739 O O . ALA A 1 106 ? -3.683 0.718 17.568 1.00 93.69 106 ALA A O 1
ATOM 740 N N . THR A 1 107 ? -2.151 -0.702 16.767 1.00 93.88 107 THR A N 1
ATOM 741 C CA . THR A 1 107 ? -0.963 0.043 17.198 1.00 93.88 107 THR A CA 1
ATOM 742 C C . THR A 1 107 ? -0.555 1.142 16.219 1.00 93.88 107 THR A C 1
ATOM 744 O O . THR A 1 107 ? 0.284 1.962 16.579 1.00 93.88 107 THR A O 1
ATOM 747 N N . LEU A 1 108 ? -1.093 1.143 14.993 1.00 95.00 108 LEU A N 1
ATOM 748 C CA . LEU A 1 108 ? -0.831 2.178 13.997 1.00 95.00 108 LEU A CA 1
ATOM 749 C C . LEU A 1 108 ? -1.763 3.372 14.202 1.00 95.00 108 LEU A C 1
ATOM 751 O O . LEU A 1 108 ? -2.971 3.211 14.376 1.00 95.00 108 LEU A O 1
ATOM 755 N N . ASP A 1 109 ? -1.190 4.571 14.143 1.00 92.38 109 ASP A N 1
ATOM 756 C CA . ASP A 1 109 ? -1.944 5.820 14.156 1.00 92.38 109 ASP A CA 1
ATOM 757 C C . ASP A 1 109 ? -2.238 6.265 12.720 1.00 92.38 109 ASP A C 1
ATOM 759 O O . ASP A 1 109 ? -1.417 6.920 12.072 1.00 92.38 109 ASP A O 1
ATOM 763 N N . LEU A 1 110 ? -3.424 5.893 12.235 1.00 92.00 110 LEU A N 1
ATOM 764 C CA . LEU A 1 110 ? -3.894 6.228 10.890 1.00 92.00 110 LEU A CA 1
ATOM 765 C C . LEU A 1 110 ? -4.040 7.734 10.655 1.00 92.00 110 LEU A C 1
ATOM 767 O O . LEU A 1 110 ? -3.938 8.166 9.520 1.00 92.00 110 LEU A O 1
ATOM 771 N N . SER A 1 111 ? -4.161 8.559 11.703 1.00 91.06 111 SER A N 1
ATOM 772 C CA . SER A 1 111 ? -4.215 10.019 11.522 1.00 91.06 111 SER A CA 1
ATOM 773 C C . SER A 1 111 ? -2.905 10.624 10.996 1.00 91.06 111 SER A C 1
ATOM 775 O O . SER A 1 111 ? -2.856 11.807 10.666 1.00 91.06 111 SER A O 1
ATOM 777 N N . THR A 1 112 ? -1.840 9.818 10.945 1.00 92.81 112 THR A N 1
ATOM 778 C CA . THR A 1 112 ? -0.512 10.196 10.450 1.00 92.81 112 THR A CA 1
ATOM 779 C C . THR A 1 112 ? -0.098 9.443 9.187 1.00 92.81 112 THR A C 1
ATOM 781 O O . THR A 1 112 ? 1.048 9.592 8.773 1.00 92.81 112 THR A O 1
ATOM 784 N N . LEU A 1 113 ? -0.975 8.593 8.644 1.00 96.19 113 LEU A N 1
ATOM 785 C CA . LEU A 1 113 ? -0.703 7.717 7.506 1.00 96.19 113 LEU A CA 1
ATOM 786 C C . LEU A 1 113 ? -1.774 7.953 6.443 1.00 96.19 113 LEU A C 1
ATOM 788 O O . LEU A 1 113 ? -2.859 7.384 6.517 1.00 96.19 113 LEU A O 1
ATOM 792 N N . ASP A 1 114 ? -1.462 8.810 5.484 1.00 96.62 114 ASP A N 1
ATOM 793 C CA . ASP A 1 114 ? -2.366 9.303 4.447 1.00 96.62 114 ASP A CA 1
ATOM 794 C C . ASP A 1 114 ? -2.078 8.704 3.064 1.00 96.62 114 ASP A C 1
ATOM 796 O O . ASP A 1 114 ? -2.708 9.077 2.080 1.00 96.62 114 ASP A O 1
ATOM 800 N N . GLU A 1 115 ? -1.165 7.737 2.977 1.00 98.19 115 GLU A N 1
ATOM 801 C CA . GLU A 1 115 ? -0.769 7.108 1.719 1.00 98.19 115 GLU A CA 1
ATOM 802 C C . GLU A 1 115 ? -0.822 5.577 1.835 1.00 98.19 115 GLU A C 1
ATOM 804 O O . GLU A 1 115 ? -0.490 4.985 2.865 1.00 98.19 115 GLU A O 1
ATOM 809 N N . VAL A 1 116 ? -1.195 4.906 0.747 1.00 98.62 116 VAL A N 1
ATOM 810 C CA . VAL A 1 116 ? -1.095 3.451 0.590 1.00 98.62 116 VAL A CA 1
ATOM 811 C C . VAL A 1 116 ? -0.164 3.153 -0.566 1.00 98.62 116 VAL A C 1
ATOM 813 O O . VAL A 1 116 ? -0.372 3.642 -1.673 1.00 98.62 116 VAL A O 1
ATOM 816 N N . TYR A 1 117 ? 0.803 2.274 -0.347 1.00 98.81 117 TYR A N 1
ATOM 817 C CA . TYR A 1 117 ? 1.722 1.803 -1.368 1.00 98.81 117 TYR A CA 1
ATOM 818 C C . TYR A 1 117 ? 1.510 0.323 -1.658 1.00 98.81 117 TYR A C 1
ATOM 820 O O . TYR A 1 117 ? 1.345 -0.505 -0.758 1.00 98.81 117 TYR A O 1
ATOM 828 N N . ILE A 1 118 ? 1.610 -0.005 -2.942 1.00 98.81 118 ILE A N 1
ATOM 829 C CA . ILE A 1 118 ? 1.981 -1.337 -3.395 1.00 98.81 118 ILE A CA 1
ATOM 830 C C . ILE A 1 118 ? 3.498 -1.306 -3.581 1.00 98.81 118 ILE A C 1
ATOM 832 O O . ILE A 1 118 ? 4.002 -0.666 -4.503 1.00 98.81 118 ILE A O 1
ATOM 836 N N . TRP A 1 119 ? 4.236 -1.930 -2.670 1.00 98.69 119 TRP A N 1
ATOM 837 C CA . TRP A 1 119 ? 5.697 -1.845 -2.589 1.00 98.69 119 TRP A CA 1
ATOM 838 C C . TRP A 1 119 ? 6.347 -3.150 -3.026 1.00 98.69 119 TRP A C 1
ATOM 840 O O . TRP A 1 119 ? 5.897 -4.216 -2.625 1.00 98.69 119 TRP A O 1
ATOM 850 N N . CYS A 1 120 ? 7.402 -3.095 -3.834 1.00 98.44 120 CYS A N 1
ATOM 851 C CA . CYS A 1 120 ? 8.213 -4.274 -4.111 1.00 98.44 120 CYS A CA 1
ATOM 852 C C . CYS A 1 120 ? 9.324 -4.370 -3.070 1.00 98.44 120 CYS A C 1
ATOM 854 O O . CYS A 1 120 ? 10.265 -3.578 -3.117 1.00 98.44 120 CYS A O 1
ATOM 856 N N . GLU A 1 121 ? 9.240 -5.344 -2.168 1.00 98.12 121 GLU A N 1
ATOM 857 C CA . GLU A 1 121 ? 10.229 -5.507 -1.096 1.00 98.12 121 GLU A CA 1
ATOM 858 C C . GLU A 1 121 ? 11.616 -5.848 -1.655 1.00 98.12 121 GLU A C 1
ATOM 860 O O . GLU A 1 121 ? 12.599 -5.181 -1.338 1.00 98.12 121 GLU A O 1
ATOM 865 N N . GLU A 1 122 ? 11.680 -6.812 -2.579 1.00 97.88 122 GLU A N 1
ATOM 866 C CA . GLU A 1 122 ? 12.927 -7.277 -3.209 1.00 97.88 122 GLU A CA 1
ATOM 867 C C . GLU A 1 122 ? 13.726 -6.142 -3.877 1.00 97.88 122 GLU A C 1
ATOM 869 O O . GLU A 1 122 ? 14.956 -6.124 -3.840 1.00 97.88 122 GLU A O 1
ATOM 874 N N . PHE A 1 123 ? 13.041 -5.176 -4.495 1.00 97.69 123 PHE A N 1
ATOM 875 C CA . PHE A 1 123 ? 13.700 -4.076 -5.210 1.00 97.69 123 PHE A CA 1
ATOM 876 C C . PHE A 1 123 ? 13.649 -2.736 -4.484 1.00 97.69 123 PHE A C 1
ATOM 878 O O . PHE A 1 123 ? 14.288 -1.790 -4.940 1.00 97.69 123 PHE A O 1
ATOM 885 N N . SER A 1 124 ? 12.930 -2.652 -3.363 1.00 97.50 124 SER A N 1
ATOM 886 C CA . SER A 1 124 ? 12.743 -1.421 -2.595 1.00 97.50 124 SER A CA 1
ATOM 887 C C . SER A 1 124 ? 12.232 -0.251 -3.455 1.00 97.50 124 SER A C 1
ATOM 889 O O . SER A 1 124 ? 12.799 0.844 -3.437 1.00 97.50 124 SER A O 1
ATOM 891 N N . VAL A 1 125 ? 11.171 -0.490 -4.236 1.00 98.00 125 VAL A N 1
ATOM 892 C CA . VAL A 1 125 ? 10.540 0.518 -5.110 1.00 98.00 125 VAL A CA 1
ATOM 893 C C . VAL A 1 125 ? 9.010 0.487 -5.021 1.00 98.00 125 VAL A C 1
ATOM 895 O O . VAL A 1 125 ? 8.429 -0.587 -4.830 1.00 98.00 125 VAL A O 1
ATOM 898 N N . PRO A 1 126 ? 8.325 1.630 -5.220 1.00 98.31 126 PRO A N 1
ATOM 899 C CA . PRO A 1 126 ? 6.872 1.656 -5.300 1.00 98.31 126 PRO A CA 1
ATOM 900 C C . PRO A 1 126 ? 6.417 1.145 -6.671 1.00 98.31 126 PRO A C 1
ATOM 902 O O . PRO A 1 126 ? 6.877 1.631 -7.703 1.00 98.31 126 PRO A O 1
ATOM 905 N N . LEU A 1 127 ? 5.495 0.188 -6.679 1.00 98.69 127 LEU A N 1
ATOM 906 C CA . LEU A 1 127 ? 4.806 -0.325 -7.872 1.00 98.69 127 LEU A CA 1
ATOM 907 C C . LEU A 1 127 ? 3.553 0.509 -8.186 1.00 98.69 127 LEU A C 1
ATOM 909 O O . LEU A 1 127 ? 3.141 0.672 -9.336 1.00 98.69 127 LEU A O 1
ATOM 913 N N . GLY A 1 128 ? 2.956 1.078 -7.144 1.00 98.62 128 GLY A N 1
ATOM 914 C CA . GLY A 1 128 ? 1.879 2.050 -7.221 1.00 98.62 128 GLY A CA 1
ATOM 915 C C . GLY A 1 128 ? 1.603 2.649 -5.852 1.00 98.62 128 GLY A C 1
ATOM 916 O O . GLY A 1 128 ? 2.032 2.103 -4.833 1.00 98.62 128 GLY A O 1
ATOM 917 N N . PHE A 1 129 ? 0.902 3.772 -5.830 1.00 98.69 129 PHE A N 1
ATOM 918 C CA . PHE A 1 129 ? 0.516 4.446 -4.596 1.00 98.69 129 PHE A CA 1
ATOM 919 C C . PHE A 1 129 ? -0.848 5.124 -4.737 1.00 98.69 129 PHE A C 1
ATOM 921 O O . PHE A 1 129 ? -1.292 5.394 -5.855 1.00 98.69 129 PHE A O 1
ATOM 928 N N . ALA A 1 130 ? -1.514 5.363 -3.615 1.00 98.62 130 ALA A N 1
ATOM 929 C CA . ALA A 1 130 ? -2.789 6.060 -3.530 1.00 98.62 130 ALA A CA 1
ATOM 930 C C . ALA A 1 130 ? -2.806 6.958 -2.291 1.00 98.62 130 ALA A C 1
ATOM 932 O O . ALA A 1 130 ? -2.522 6.481 -1.194 1.00 98.62 130 ALA A O 1
ATOM 933 N N . ASP A 1 131 ? -3.200 8.216 -2.469 1.00 98.12 131 ASP A N 1
ATOM 934 C CA . ASP A 1 131 ? -3.481 9.128 -1.359 1.00 98.12 131 ASP A CA 1
ATOM 935 C C . ASP A 1 131 ? -4.877 8.833 -0.789 1.00 98.12 131 ASP A C 1
ATOM 937 O O . ASP A 1 131 ? -5.831 8.607 -1.546 1.00 98.12 131 ASP A O 1
ATOM 941 N N . LEU A 1 132 ? -5.003 8.847 0.534 1.00 96.31 132 LEU A N 1
ATOM 942 C CA . LEU A 1 132 ? -6.240 8.633 1.278 1.00 96.31 132 LEU A CA 1
ATOM 943 C C . LEU A 1 132 ? -6.897 9.980 1.611 1.00 96.31 132 LEU A C 1
ATOM 945 O O . LEU A 1 132 ? -6.271 10.861 2.196 1.00 96.31 132 LEU A O 1
ATOM 949 N N . ASN A 1 133 ? -8.169 10.140 1.230 1.00 88.31 133 ASN A N 1
ATOM 950 C CA . ASN A 1 133 ? -8.956 11.367 1.411 1.00 88.31 133 ASN A CA 1
ATOM 951 C C . ASN A 1 133 ? -10.371 11.083 1.926 1.00 88.31 133 ASN A C 1
ATOM 953 O O . ASN A 1 133 ? -10.881 9.958 1.682 1.00 88.31 133 ASN A O 1
#

Secondary structure (DSSP, 8-state):
----------------------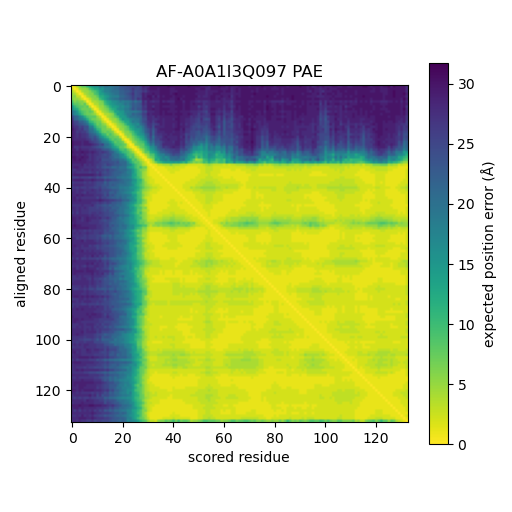-------EEEEEE-EE-TT--EESEEEEEE-TTS-EEEEE-TT-EE---SSEEEEEEETTEEEEEEEEEE-S-SBS-EEEEEPTTS-GGG--EEEEEETTTTEEEEEEE--

Solvent-accessible surface area (backbone atoms only — not comparable to full-atom values): 7829 Å² total; per-residue (Å²): 137,89,83,88,80,83,86,88,85,81,87,80,86,76,78,77,81,77,80,78,77,78,80,67,77,76,78,66,56,59,78,31,35,28,53,37,41,46,27,87,95,36,58,24,38,35,39,36,32,35,30,62,44,98,87,75,49,40,31,40,33,37,30,70,66,19,35,46,82,77,70,97,41,43,25,39,25,33,12,39,98,92,40,74,38,82,95,43,56,56,44,69,58,87,59,59,54,34,65,48,76,34,66,50,62,88,86,61,66,61,96,69,42,46,28,41,31,38,29,27,64,87,75,71,45,51,36,16,38,22,58,50,89

Radius of gyration: 26.38 Å; Cα contacts (8 Å, |Δi|>4): 282; chains: 1; bounding box: 92×61×32 Å

pLDDT: mean 87.33, std 18.2, range [44.75, 98.88]

Sequence (133 aa):
MNINFPTSFAIGISVAFVAAAALLPAQAHADESGTFTGASDHVTTGGVSIVKTPAGGTLLVLDADFSLDGAPDPRVILGRDGAPVDAADLGALTNLNGLQAYVVPATLDLSTLDEVYIWCEEFSVPLGFADLN

Mean predicted aligned error: 10.45 Å

Foldseek 3Di:
DDDDDDDDDDDDPPPPPPPPPPPDPPPQPFPKKWWKDFDPPWDWTAMWTWGQDPVGWIKIKTAQATATPDDDWWWKFFDAPPDGDPVRTQGTDPDRHGIDMGTGDPPDDVVRTQKIFGARPVVGTTRIMIGID